Protein AF-A0A5B8A0P0-F1 (afdb_monomer)

Organism: NCBI:txid2502781

pLDDT: mean 87.04, std 15.29, range [32.0, 97.81]

Nearest PDB structures (foldseek):
  7b0u-assembly1_A  TM=7.396E-01  e=6.397E-03  Listeria innocua Clip11262
  1vc1-assembly1_B  TM=6.805E-01  e=1.545E-02  Thermotoga maritima
  6jhk-assembly1_A  TM=7.241E-01  e=4.505E-02  Bacillus subtilis
  1t6r-assembly1_A  TM=6.610E-01  e=4.230E-02  Thermotoga maritima
  5f1k-assembly2_B  TM=3.697E-01  e=7.455E-02  Homo sapiens

Mean predicted aligned error: 6.06 Å

Secondary structure (DSSP, 8-state):
------TTEEEEEETTTTEEEEEE-S---HHHHHHHHHHHHHHHHHHT--EEEEE-TTT----HHHHHHIIIIIHHHHHHHHTS-EEEEEE--GGGHHHHHHHHHHHHHHHTTTEEEEEESSHHHHHHHHHHHHSTT---PPP-

Structure (mmCIF, N/CA/C/O backbone):
data_AF-A0A5B8A0P0-F1
#
_entry.id   AF-A0A5B8A0P0-F1
#
loop_
_atom_site.group_PDB
_atom_site.id
_atom_site.type_symbol
_atom_site.label_atom_id
_atom_site.label_alt_id
_atom_site.label_comp_id
_atom_site.label_asym_id
_atom_site.label_entity_id
_atom_site.label_seq_id
_atom_site.pdbx_PDB_ins_code
_atom_site.Cartn_x
_atom_site.Cartn_y
_atom_site.Cartn_z
_atom_site.occupancy
_atom_site.B_iso_or_equiv
_atom_site.auth_seq_id
_atom_site.auth_comp_id
_atom_site.auth_asym_id
_atom_site.auth_atom_id
_atom_site.pdbx_PDB_model_num
ATOM 1 N N . MET A 1 1 ? -6.328 -21.599 8.609 1.00 32.00 1 MET A N 1
ATOM 2 C CA . MET A 1 1 ? -6.724 -21.895 7.217 1.00 32.00 1 MET A CA 1
ATOM 3 C C . MET A 1 1 ? -5.680 -21.270 6.318 1.00 32.00 1 MET A C 1
ATOM 5 O O . MET A 1 1 ? -5.506 -20.061 6.369 1.00 32.00 1 MET A O 1
ATOM 9 N N . THR A 1 2 ? -4.902 -22.093 5.626 1.00 34.44 2 THR A N 1
ATOM 10 C CA . THR A 1 2 ? -3.736 -21.660 4.850 1.00 34.44 2 THR A CA 1
ATOM 11 C C . THR A 1 2 ? -4.229 -21.077 3.531 1.00 34.44 2 THR A C 1
ATOM 13 O O . THR A 1 2 ? -4.667 -21.817 2.654 1.00 34.44 2 THR A O 1
ATOM 16 N N . GLY A 1 3 ? -4.246 -19.745 3.437 1.00 41.44 3 GLY A N 1
ATOM 17 C CA . GLY A 1 3 ? -4.514 -19.040 2.188 1.00 41.44 3 GLY A CA 1
ATOM 18 C C . GLY A 1 3 ? -3.491 -19.438 1.130 1.00 41.44 3 GLY A C 1
ATOM 19 O O . GLY A 1 3 ? -2.371 -19.827 1.466 1.00 41.44 3 GLY A O 1
ATOM 20 N N . THR A 1 4 ? -3.894 -19.379 -0.137 1.00 45.66 4 THR A N 1
ATOM 21 C CA . THR A 1 4 ? -3.026 -19.553 -1.304 1.00 45.66 4 THR A CA 1
ATOM 22 C C . THR A 1 4 ? -1.696 -18.860 -1.031 1.00 45.66 4 THR A C 1
ATOM 24 O O . THR A 1 4 ? -1.674 -17.655 -0.792 1.00 45.66 4 THR A O 1
ATOM 27 N N . ALA A 1 5 ? -0.607 -19.630 -0.955 1.00 54.50 5 ALA A N 1
ATOM 28 C CA . ALA A 1 5 ? 0.706 -19.091 -0.631 1.00 54.50 5 ALA A CA 1
ATOM 29 C C . ALA A 1 5 ? 1.174 -18.242 -1.813 1.00 54.50 5 ALA A C 1
ATOM 31 O O . ALA A 1 5 ? 1.765 -18.734 -2.774 1.00 54.50 5 ALA A O 1
ATOM 32 N N . THR A 1 6 ? 0.828 -16.964 -1.770 1.00 71.56 6 THR A N 1
ATOM 33 C CA . THR A 1 6 ? 1.206 -15.992 -2.774 1.00 71.56 6 THR A CA 1
ATOM 34 C C . THR A 1 6 ? 2.713 -15.783 -2.688 1.00 71.56 6 THR A C 1
ATOM 36 O O . THR A 1 6 ? 3.202 -15.055 -1.833 1.00 71.56 6 THR A O 1
ATOM 39 N N . ASN A 1 7 ? 3.483 -16.432 -3.564 1.00 87.94 7 ASN A N 1
ATOM 40 C CA . ASN A 1 7 ? 4.953 -16.423 -3.516 1.00 87.94 7 ASN A CA 1
ATOM 41 C C . ASN A 1 7 ? 5.601 -15.071 -3.888 1.00 87.94 7 ASN A C 1
ATOM 43 O O . ASN A 1 7 ? 6.815 -14.995 -4.077 1.00 87.94 7 ASN A O 1
ATOM 47 N N . PHE A 1 8 ? 4.798 -14.018 -4.037 1.00 92.81 8 PHE A N 1
ATOM 48 C CA . PHE A 1 8 ? 5.230 -12.679 -4.418 1.00 92.81 8 PHE A CA 1
ATOM 49 C C . PHE A 1 8 ? 4.849 -11.590 -3.410 1.00 92.81 8 PHE A C 1
ATOM 51 O O . PHE A 1 8 ? 5.397 -10.493 -3.515 1.00 92.81 8 PHE A O 1
ATOM 58 N N . VAL A 1 9 ? 3.985 -11.871 -2.425 1.00 95.56 9 VAL A N 1
ATOM 59 C CA . VAL A 1 9 ? 3.700 -10.946 -1.318 1.00 95.56 9 VAL A CA 1
ATOM 60 C C . VAL A 1 9 ? 3.523 -11.700 -0.001 1.00 95.56 9 VAL A C 1
ATOM 62 O O . VAL A 1 9 ? 2.733 -12.635 0.098 1.00 95.56 9 VAL A O 1
ATOM 65 N N . GLU A 1 10 ? 4.255 -11.271 1.021 1.00 96.06 10 GLU A N 1
ATOM 66 C CA . GLU A 1 10 ? 4.081 -11.721 2.402 1.00 96.06 10 GLU A CA 1
ATOM 67 C C . GLU A 1 10 ? 3.207 -10.721 3.154 1.00 96.06 10 GLU A C 1
ATOM 69 O O . GLU A 1 10 ? 3.450 -9.515 3.087 1.00 96.06 10 GLU A O 1
ATOM 74 N N . LEU A 1 11 ? 2.202 -11.216 3.878 1.00 96.62 11 LEU A N 1
ATOM 75 C CA . LEU A 1 11 ? 1.269 -10.392 4.642 1.00 96.62 11 LEU A CA 1
ATOM 76 C C . LEU A 1 11 ? 1.387 -10.709 6.130 1.00 96.62 11 LEU A C 1
ATOM 78 O O . LEU A 1 11 ? 1.219 -11.859 6.536 1.00 96.62 11 LEU A O 1
ATOM 82 N N . THR A 1 12 ? 1.609 -9.677 6.938 1.00 96.00 12 THR A N 1
ATOM 83 C CA . THR A 1 12 ? 1.704 -9.785 8.396 1.00 96.00 12 THR A CA 1
ATOM 84 C C . THR A 1 12 ? 0.914 -8.657 9.035 1.00 96.00 12 THR A C 1
ATOM 86 O O . THR A 1 12 ? 1.202 -7.488 8.799 1.00 96.00 12 THR A O 1
ATOM 89 N N . PHE A 1 13 ? -0.064 -8.983 9.878 1.00 95.94 13 PHE A N 1
ATOM 90 C CA . PHE A 1 13 ? -0.742 -7.976 10.691 1.00 95.94 13 PHE A CA 1
ATOM 91 C C . PHE A 1 13 ? -0.005 -7.777 12.019 1.00 95.94 13 PHE A C 1
ATOM 93 O O . PHE A 1 13 ? 0.272 -8.740 12.736 1.00 95.94 13 PHE A O 1
ATOM 100 N N . ARG A 1 14 ? 0.308 -6.522 12.344 1.00 93.44 14 ARG A N 1
ATOM 101 C CA . ARG A 1 14 ? 0.928 -6.103 13.601 1.00 93.44 14 ARG A CA 1
ATOM 102 C C . ARG A 1 14 ? -0.119 -5.480 14.509 1.00 93.44 14 ARG A C 1
ATOM 104 O O . ARG A 1 14 ? -0.413 -4.293 14.394 1.00 93.44 14 ARG A O 1
ATOM 111 N N . ALA A 1 15 ? -0.670 -6.290 15.410 1.00 90.75 15 ALA A N 1
ATOM 112 C CA . ALA A 1 15 ? -1.725 -5.862 16.329 1.00 90.75 15 ALA A CA 1
ATOM 113 C C . ALA A 1 15 ? -1.279 -4.745 17.289 1.00 90.75 15 ALA A C 1
ATOM 115 O O . ALA A 1 15 ? -2.092 -3.919 17.683 1.00 90.75 15 ALA A O 1
ATOM 116 N N . ASP A 1 16 ? 0.008 -4.689 17.636 1.00 89.50 16 ASP A N 1
ATOM 117 C CA . ASP A 1 16 ? 0.592 -3.637 18.473 1.00 89.50 16 ASP A CA 1
ATOM 118 C C . ASP A 1 16 ? 0.620 -2.258 17.791 1.00 89.50 16 ASP A C 1
ATOM 120 O O . ASP A 1 16 ? 0.666 -1.237 18.472 1.00 89.50 16 ASP A O 1
ATOM 124 N N . LEU A 1 17 ? 0.570 -2.230 16.455 1.00 89.25 17 LEU A N 1
ATOM 125 C CA . LEU A 1 17 ? 0.595 -1.016 15.633 1.00 89.25 17 LEU A CA 1
ATOM 126 C C . LEU A 1 17 ? -0.702 -0.789 14.842 1.00 89.25 17 LEU A C 1
ATOM 128 O O . LEU A 1 17 ? -0.758 0.145 14.046 1.00 89.25 17 LEU A O 1
ATOM 132 N N . ASP A 1 18 ? -1.690 -1.678 14.976 1.00 91.44 18 ASP A N 1
ATOM 133 C CA . ASP A 1 18 ? -2.880 -1.758 14.112 1.00 91.44 18 ASP A CA 1
ATOM 134 C C . ASP A 1 18 ? -2.557 -1.612 12.607 1.00 91.44 18 ASP A C 1
ATOM 136 O O . ASP A 1 18 ? -3.227 -0.920 11.839 1.00 91.44 18 ASP A O 1
ATOM 140 N N . THR A 1 19 ? -1.454 -2.236 12.183 1.00 95.31 19 THR A N 1
ATOM 141 C CA . THR A 1 19 ? -0.881 -2.035 10.846 1.00 95.31 19 THR A CA 1
ATOM 142 C C . THR A 1 19 ? -0.749 -3.355 10.100 1.00 95.31 19 THR A C 1
ATOM 144 O O . THR A 1 19 ? -0.179 -4.324 10.606 1.00 95.31 19 THR A O 1
ATOM 147 N N . LEU A 1 20 ? -1.233 -3.392 8.858 1.00 97.44 20 LEU A N 1
ATOM 148 C CA . LEU A 1 20 ? -0.982 -4.487 7.927 1.00 97.44 20 LEU A CA 1
ATOM 149 C C . LEU A 1 20 ? 0.319 -4.230 7.158 1.00 97.44 20 LEU A C 1
ATOM 151 O O . LEU A 1 20 ? 0.414 -3.280 6.385 1.00 97.44 20 LEU A O 1
ATOM 155 N N . LEU A 1 21 ? 1.310 -5.098 7.341 1.00 97.19 21 LEU A N 1
ATOM 156 C CA . LEU A 1 21 ? 2.532 -5.116 6.546 1.00 97.19 21 LEU A CA 1
ATOM 157 C C . LEU A 1 21 ? 2.334 -6.019 5.325 1.00 97.19 21 LEU A C 1
ATOM 159 O O . LEU A 1 21 ? 2.021 -7.200 5.477 1.00 97.19 21 LEU A O 1
ATOM 163 N N . GLY A 1 22 ? 2.570 -5.477 4.133 1.00 97.00 22 GLY A N 1
ATOM 164 C CA . GLY A 1 22 ? 2.638 -6.231 2.885 1.00 97.00 22 GLY A CA 1
ATOM 165 C C . GLY A 1 22 ? 4.012 -6.102 2.243 1.00 97.00 22 GLY A C 1
ATOM 166 O O . GLY A 1 22 ? 4.372 -5.031 1.765 1.00 97.00 22 GLY A O 1
ATOM 167 N N . ARG A 1 23 ? 4.792 -7.184 2.213 1.00 97.19 23 ARG A N 1
ATOM 168 C CA . ARG A 1 23 ? 6.137 -7.198 1.627 1.00 97.19 23 ARG A CA 1
ATOM 169 C C . ARG A 1 23 ? 6.135 -7.890 0.275 1.00 97.19 23 ARG A C 1
ATOM 171 O O . ARG A 1 23 ? 6.011 -9.109 0.200 1.00 97.19 23 ARG A O 1
ATOM 178 N N . TRP A 1 24 ? 6.339 -7.119 -0.786 1.00 96.31 24 TRP A N 1
ATOM 179 C CA . TRP A 1 24 ? 6.475 -7.641 -2.139 1.00 96.31 24 TRP A CA 1
ATOM 180 C C . TRP A 1 24 ? 7.889 -8.175 -2.356 1.00 96.31 24 TRP A C 1
ATOM 182 O O . TRP A 1 24 ? 8.884 -7.481 -2.144 1.00 96.31 24 TRP A O 1
ATOM 192 N N . LEU A 1 25 ? 7.989 -9.434 -2.772 1.00 95.75 25 LEU A N 1
ATOM 193 C CA . LEU A 1 25 ? 9.257 -10.168 -2.782 1.00 95.75 25 LEU A CA 1
ATOM 194 C C . LEU A 1 25 ? 10.059 -9.987 -4.076 1.00 95.75 25 LEU A C 1
ATOM 196 O O . LEU A 1 25 ? 11.268 -10.228 -4.078 1.00 95.75 25 LEU A O 1
ATOM 200 N N . ARG A 1 26 ? 9.394 -9.568 -5.157 1.00 94.62 26 ARG A N 1
ATOM 201 C CA . ARG A 1 26 ? 9.940 -9.399 -6.511 1.00 94.62 26 ARG A CA 1
ATOM 202 C C . ARG A 1 26 ? 9.023 -8.520 -7.366 1.00 94.62 26 ARG A C 1
ATOM 204 O O . ARG A 1 26 ? 7.903 -8.216 -6.956 1.00 94.62 26 ARG A O 1
ATOM 211 N N . ALA A 1 27 ? 9.471 -8.189 -8.574 1.00 93.44 27 ALA A N 1
ATOM 212 C CA . ALA A 1 27 ? 8.600 -7.685 -9.630 1.00 93.44 27 ALA A CA 1
ATOM 213 C C . ALA A 1 27 ? 7.481 -8.693 -9.949 1.00 93.44 27 ALA A C 1
ATOM 215 O O . ALA A 1 27 ? 7.666 -9.914 -9.853 1.00 93.44 27 ALA A O 1
ATOM 216 N N . VAL A 1 28 ? 6.318 -8.168 -10.326 1.00 94.31 28 VAL A N 1
ATOM 217 C CA . VAL A 1 28 ? 5.093 -8.940 -10.554 1.00 94.31 28 VAL A CA 1
ATOM 218 C C . VAL A 1 28 ? 4.431 -8.536 -11.863 1.00 94.31 28 VAL A C 1
ATOM 220 O O . VAL A 1 28 ? 4.540 -7.395 -12.308 1.00 94.31 28 VAL A O 1
ATOM 223 N N . THR A 1 29 ? 3.731 -9.485 -12.471 1.00 94.25 29 THR A N 1
ATOM 224 C CA . THR A 1 29 ? 2.834 -9.223 -13.604 1.00 94.25 29 THR A CA 1
ATOM 225 C C . THR A 1 29 ? 1.576 -8.473 -13.152 1.00 94.25 29 THR A C 1
ATOM 227 O O . THR A 1 29 ? 1.280 -8.408 -11.959 1.00 94.25 29 THR A O 1
ATOM 230 N N . HIS A 1 30 ? 0.790 -7.950 -14.099 1.00 94.06 30 HIS A N 1
ATOM 231 C CA . HIS A 1 30 ? -0.504 -7.326 -13.798 1.00 94.06 30 HIS A CA 1
ATOM 232 C C . HIS A 1 30 ? -1.443 -8.271 -13.025 1.00 94.06 30 HIS A C 1
ATOM 234 O O . HIS A 1 30 ? -1.988 -7.895 -11.991 1.00 94.06 30 HIS A O 1
ATOM 240 N N . SER A 1 31 ? -1.571 -9.529 -13.459 1.00 94.06 31 SER A N 1
ATOM 241 C CA . SER A 1 31 ? -2.420 -10.518 -12.780 1.00 94.06 31 SER A CA 1
ATOM 242 C C . SER A 1 31 ? -1.931 -10.849 -11.370 1.00 94.06 31 SER A C 1
ATOM 244 O O . SER A 1 31 ? -2.729 -10.986 -10.446 1.00 94.06 31 SER A O 1
ATOM 246 N N . GLU A 1 32 ? -0.615 -10.959 -11.177 1.00 95.12 32 GLU A N 1
ATOM 247 C CA . GLU A 1 32 ? -0.039 -11.177 -9.846 1.00 95.12 32 GLU A CA 1
ATOM 248 C C . GLU A 1 32 ? -0.261 -9.959 -8.947 1.00 95.12 32 GLU A C 1
ATOM 250 O O . GLU A 1 32 ? -0.617 -10.113 -7.782 1.00 95.12 32 GLU A O 1
ATOM 255 N N . LEU A 1 33 ? -0.133 -8.746 -9.487 1.00 95.25 33 LEU A N 1
ATOM 256 C CA . LEU A 1 33 ? -0.435 -7.519 -8.761 1.00 95.25 33 LEU A CA 1
ATOM 257 C C . LEU A 1 33 ? -1.883 -7.503 -8.265 1.00 95.25 33 LEU A C 1
ATOM 259 O O . LEU A 1 33 ? -2.108 -7.254 -7.081 1.00 95.25 33 LEU A O 1
ATOM 263 N N . GLN A 1 34 ? -2.847 -7.823 -9.132 1.00 95.75 34 GLN A N 1
ATOM 264 C CA . GLN A 1 34 ? -4.257 -7.908 -8.752 1.00 95.75 34 GLN A CA 1
ATOM 265 C C . GLN A 1 34 ? -4.465 -8.915 -7.619 1.00 95.75 34 GLN A C 1
ATOM 267 O O . GLN A 1 34 ? -5.014 -8.564 -6.577 1.00 95.75 34 GLN A O 1
ATOM 272 N N . VAL A 1 35 ? -3.948 -10.139 -7.769 1.00 95.94 35 VAL A N 1
ATOM 273 C CA . VAL A 1 35 ? -4.045 -11.182 -6.735 1.00 95.94 35 VAL A CA 1
ATOM 274 C C . VAL A 1 35 ? -3.402 -10.730 -5.418 1.00 95.94 35 VAL A C 1
ATOM 276 O O . VAL A 1 35 ? -3.954 -10.981 -4.347 1.00 95.94 35 VAL A O 1
ATOM 279 N N . GLY A 1 36 ? -2.265 -10.032 -5.471 1.00 95.50 36 GLY A N 1
ATOM 280 C CA . GLY A 1 36 ? -1.584 -9.519 -4.283 1.00 95.50 36 GLY A CA 1
ATOM 281 C C . GLY A 1 36 ? -2.373 -8.432 -3.558 1.00 95.50 36 GLY A C 1
ATOM 282 O O . GLY A 1 36 ? -2.503 -8.483 -2.333 1.00 95.50 36 GLY A O 1
ATOM 283 N N . TYR A 1 37 ? -2.950 -7.479 -4.291 1.00 96.00 37 TYR A N 1
ATOM 284 C CA . TYR A 1 37 ? -3.805 -6.444 -3.706 1.00 96.00 37 TYR A CA 1
ATOM 285 C C . TYR A 1 37 ? -5.110 -7.020 -3.136 1.00 96.00 37 TYR A C 1
ATOM 287 O O . TYR A 1 37 ? -5.504 -6.632 -2.039 1.00 96.00 37 TYR A O 1
ATOM 295 N N . GLU A 1 38 ? -5.739 -7.994 -3.799 1.00 96.31 38 GLU A N 1
ATOM 296 C CA . GLU A 1 38 ? -6.938 -8.679 -3.283 1.00 96.31 38 GLU A CA 1
ATOM 297 C C . GLU A 1 38 ? -6.646 -9.488 -2.008 1.00 96.31 38 GLU A C 1
ATOM 299 O O . GLU A 1 38 ? -7.415 -9.454 -1.042 1.00 96.31 38 GLU A O 1
ATOM 304 N N . ALA A 1 39 ? -5.499 -10.175 -1.959 1.00 95.75 39 ALA A N 1
ATOM 305 C CA . ALA A 1 39 ? -5.039 -10.853 -0.749 1.00 95.75 39 ALA A CA 1
ATOM 306 C C . ALA A 1 39 ? -4.785 -9.851 0.392 1.00 95.75 39 ALA A C 1
ATOM 308 O O . ALA A 1 39 ? -5.201 -10.086 1.529 1.00 95.75 39 ALA A O 1
ATOM 309 N N . THR A 1 40 ? -4.167 -8.707 0.079 1.00 96.00 40 THR A N 1
ATOM 310 C CA . THR A 1 40 ? -3.925 -7.615 1.036 1.00 96.00 40 THR A CA 1
ATOM 311 C C . THR A 1 40 ? -5.243 -7.056 1.574 1.00 96.00 40 THR A C 1
ATOM 313 O O . THR A 1 40 ? -5.413 -6.952 2.787 1.00 96.00 40 THR A O 1
ATOM 316 N N . MET A 1 41 ? -6.219 -6.783 0.702 1.00 95.62 41 MET A N 1
ATOM 317 C CA . MET A 1 41 ? -7.556 -6.330 1.093 1.00 95.62 41 MET A CA 1
ATOM 318 C C . MET A 1 41 ? -8.269 -7.362 1.970 1.00 95.62 41 MET A C 1
ATOM 320 O O . MET A 1 41 ? -8.832 -7.000 2.998 1.00 95.62 41 MET A O 1
ATOM 324 N N . THR A 1 42 ? -8.204 -8.649 1.626 1.00 95.94 42 THR A N 1
ATOM 325 C CA . THR A 1 42 ? -8.802 -9.724 2.436 1.00 95.94 42 THR A CA 1
ATOM 326 C C . THR A 1 42 ? -8.206 -9.760 3.847 1.00 95.94 42 THR A C 1
ATOM 328 O O . THR A 1 42 ? -8.945 -9.820 4.832 1.00 95.94 42 THR A O 1
ATOM 331 N N . ALA A 1 43 ? -6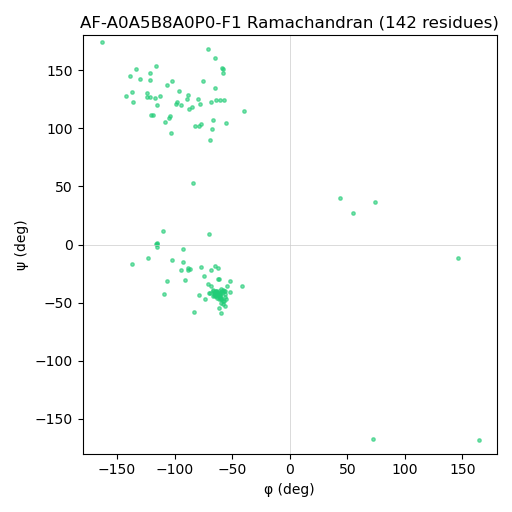.878 -9.667 3.962 1.00 95.56 43 ALA A N 1
ATOM 332 C CA . ALA A 1 43 ? -6.195 -9.608 5.253 1.00 95.56 43 ALA A CA 1
ATOM 333 C C . ALA A 1 43 ? -6.556 -8.337 6.041 1.00 95.56 43 ALA A C 1
ATOM 335 O O . ALA A 1 43 ? -6.778 -8.405 7.252 1.00 95.56 43 ALA A O 1
ATOM 336 N N . ALA A 1 44 ? -6.658 -7.1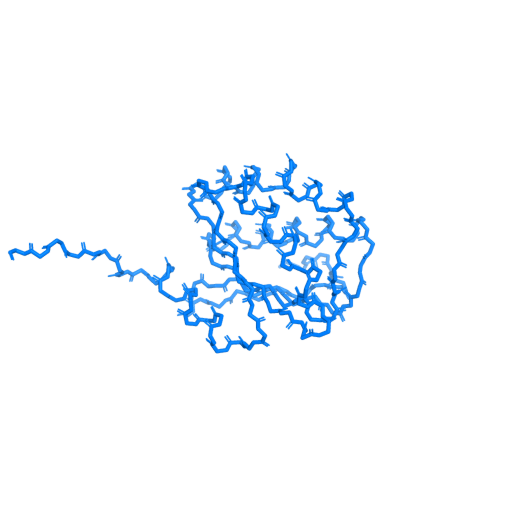92 5.366 1.00 94.94 44 ALA A N 1
ATOM 337 C CA . ALA A 1 44 ? -7.058 -5.934 5.982 1.00 94.94 44 ALA A CA 1
ATOM 338 C C . ALA A 1 44 ? -8.492 -5.990 6.512 1.00 94.94 44 ALA A C 1
ATOM 340 O O . ALA A 1 44 ? -8.728 -5.590 7.644 1.00 94.94 44 ALA A O 1
ATOM 341 N N . LEU A 1 45 ? -9.438 -6.543 5.747 1.00 95.56 45 LEU A N 1
ATOM 342 C CA . LEU A 1 45 ? -10.832 -6.686 6.170 1.00 95.56 45 LEU A CA 1
ATOM 343 C C . LEU A 1 45 ? -10.977 -7.623 7.368 1.00 95.56 45 LEU A C 1
ATOM 345 O O . LEU A 1 45 ? -11.706 -7.302 8.304 1.00 95.56 45 LEU A O 1
ATOM 349 N N . TYR A 1 46 ? -10.249 -8.744 7.373 1.00 95.12 46 TYR A N 1
ATOM 350 C CA . TYR A 1 46 ? -10.252 -9.681 8.498 1.00 95.12 46 TYR A CA 1
ATOM 351 C C . TYR A 1 46 ? -9.795 -9.014 9.805 1.00 95.12 46 TYR A C 1
ATOM 353 O O . TYR A 1 46 ? -10.403 -9.227 10.852 1.00 95.12 46 TYR A O 1
ATOM 361 N N . ASN A 1 47 ? -8.759 -8.171 9.737 1.00 94.06 47 ASN A N 1
ATOM 362 C CA . ASN A 1 47 ? -8.208 -7.470 10.901 1.00 94.06 47 ASN A CA 1
ATOM 363 C C . ASN A 1 47 ? -8.817 -6.075 11.128 1.00 94.06 47 ASN A C 1
ATOM 365 O O . ASN A 1 47 ? -8.486 -5.429 12.113 1.00 94.06 47 ASN A O 1
ATOM 369 N N . LYS A 1 48 ? -9.695 -5.603 10.231 1.00 92.62 48 LYS A N 1
ATOM 370 C CA . LYS A 1 48 ? -10.197 -4.216 10.161 1.00 92.62 48 LYS A CA 1
ATOM 371 C C . LYS A 1 48 ? -9.088 -3.151 10.065 1.00 92.62 48 LYS A C 1
ATOM 373 O O . LYS A 1 48 ? -9.299 -2.003 10.443 1.00 92.62 48 LYS A O 1
ATOM 378 N N . ALA A 1 49 ? -7.934 -3.522 9.513 1.00 94.12 49 ALA A N 1
ATOM 379 C CA . ALA A 1 49 ? -6.742 -2.686 9.456 1.00 94.12 49 ALA A CA 1
ATOM 380 C C . ALA A 1 49 ? -6.846 -1.622 8.353 1.00 94.12 49 ALA A C 1
ATOM 382 O O . ALA A 1 49 ? -6.955 -1.950 7.165 1.00 94.12 49 ALA A O 1
ATOM 383 N N . ARG A 1 50 ? -6.758 -0.344 8.736 1.00 94.75 50 ARG A N 1
ATOM 384 C CA . ARG A 1 50 ? -6.772 0.804 7.806 1.00 94.75 50 ARG A CA 1
ATOM 385 C C . ARG A 1 50 ? -5.390 1.409 7.551 1.00 94.75 50 ARG A C 1
ATOM 387 O O . ARG A 1 50 ? -5.250 2.171 6.599 1.00 94.75 50 ARG A O 1
ATOM 394 N N . CYS A 1 51 ? -4.390 1.054 8.359 1.00 95.69 51 CYS A N 1
ATOM 395 C CA . CYS A 1 51 ? -2.995 1.443 8.159 1.00 95.69 51 CYS A CA 1
ATOM 396 C C . CYS A 1 51 ? -2.201 0.327 7.499 1.00 95.69 51 CYS A C 1
ATOM 398 O O . CYS A 1 51 ? -2.129 -0.793 8.012 1.00 95.69 51 CYS A O 1
ATOM 400 N N . TRP A 1 52 ? -1.635 0.618 6.334 1.00 97.12 52 TRP A N 1
ATOM 401 C CA . TRP A 1 52 ? -0.916 -0.347 5.517 1.00 97.12 52 TRP A CA 1
ATOM 402 C C . TRP A 1 52 ? 0.517 0.131 5.307 1.00 97.12 52 TRP A C 1
ATOM 404 O O . TRP A 1 52 ? 0.747 1.239 4.823 1.00 97.12 52 TRP A O 1
ATOM 414 N N . LEU A 1 53 ? 1.480 -0.728 5.628 1.00 97.81 53 LEU A N 1
ATOM 415 C CA . LEU A 1 53 ? 2.884 -0.544 5.282 1.00 97.81 53 LEU A CA 1
ATOM 416 C C . LEU A 1 53 ? 3.216 -1.501 4.136 1.00 97.81 53 LEU A C 1
ATOM 418 O O . LEU A 1 53 ? 3.249 -2.714 4.324 1.00 97.81 53 LEU A O 1
ATOM 422 N N . LEU A 1 54 ? 3.427 -0.974 2.934 1.00 97.50 54 LEU A N 1
ATOM 423 C CA . LEU A 1 54 ? 3.667 -1.765 1.730 1.00 97.50 54 LEU A CA 1
ATOM 424 C C . LEU A 1 54 ? 5.131 -1.649 1.301 1.00 97.50 54 LEU A C 1
ATOM 426 O O . LEU A 1 54 ? 5.554 -0.638 0.747 1.00 97.50 54 LEU A O 1
ATOM 430 N N . ASP A 1 55 ? 5.915 -2.699 1.532 1.00 97.06 55 ASP A N 1
ATOM 431 C CA . ASP A 1 55 ? 7.303 -2.775 1.084 1.00 97.06 55 ASP A CA 1
ATOM 432 C C . ASP A 1 55 ? 7.368 -3.224 -0.373 1.00 97.06 55 ASP A C 1
ATOM 434 O O . ASP A 1 55 ? 7.195 -4.400 -0.693 1.00 97.06 55 ASP A O 1
ATOM 438 N N . VAL A 1 56 ? 7.597 -2.254 -1.259 1.00 96.25 56 VAL A N 1
ATOM 439 C CA . VAL A 1 56 ? 7.644 -2.427 -2.716 1.00 96.25 56 VAL A CA 1
ATOM 440 C C . VAL A 1 56 ? 9.059 -2.258 -3.268 1.00 96.25 56 VAL A C 1
ATOM 442 O O . VAL A 1 56 ? 9.245 -2.228 -4.485 1.00 96.25 56 VAL A O 1
ATOM 445 N N . ARG A 1 57 ? 10.084 -2.214 -2.403 1.00 95.38 57 ARG A N 1
ATOM 446 C CA . ARG A 1 57 ? 11.492 -2.019 -2.797 1.00 95.38 57 ARG A CA 1
ATOM 447 C C . ARG A 1 57 ? 11.971 -3.029 -3.837 1.00 95.38 57 ARG A C 1
ATOM 449 O O . ARG A 1 57 ? 12.756 -2.668 -4.706 1.00 95.38 57 ARG A O 1
ATOM 456 N N . ARG A 1 58 ? 11.493 -4.277 -3.754 1.00 94.12 58 ARG A N 1
ATOM 457 C CA . ARG A 1 58 ? 11.813 -5.364 -4.702 1.00 94.12 58 ARG A CA 1
ATOM 458 C C . ARG A 1 58 ? 10.816 -5.501 -5.852 1.00 94.12 58 ARG A C 1
ATOM 460 O O . ARG A 1 58 ? 11.115 -6.195 -6.819 1.00 94.12 58 ARG A O 1
ATOM 467 N N . ARG A 1 59 ? 9.637 -4.882 -5.737 1.00 94.06 59 ARG A N 1
ATOM 468 C CA . ARG A 1 59 ? 8.617 -4.852 -6.793 1.00 94.06 59 ARG A CA 1
ATOM 469 C C . ARG A 1 59 ? 8.974 -3.827 -7.861 1.00 94.06 59 ARG A C 1
ATOM 471 O O . ARG A 1 59 ? 8.849 -4.124 -9.042 1.00 94.06 59 ARG A O 1
ATOM 478 N N . GLY A 1 60 ? 9.420 -2.651 -7.419 1.00 85.50 60 GLY A N 1
ATOM 479 C CA . GLY A 1 60 ? 9.625 -1.499 -8.285 1.00 85.50 60 GLY A CA 1
ATOM 480 C C . GLY A 1 60 ? 8.307 -0.858 -8.752 1.00 85.50 60 GLY A C 1
ATOM 481 O O . GLY A 1 60 ? 7.241 -1.148 -8.179 1.00 85.50 60 GLY A O 1
ATOM 482 N N . PRO A 1 61 ? 8.389 0.040 -9.753 1.00 86.44 61 PRO A N 1
ATOM 483 C CA . PRO A 1 61 ? 7.223 0.658 -10.378 1.00 86.44 61 PRO A CA 1
ATOM 484 C C . PRO A 1 61 ? 6.378 -0.385 -11.109 1.00 86.44 61 PRO A C 1
ATOM 486 O O . PRO A 1 61 ? 6.851 -1.481 -11.427 1.00 86.44 61 PRO A O 1
ATOM 489 N N . ILE A 1 62 ? 5.123 -0.045 -11.371 1.00 88.81 62 ILE A N 1
ATOM 490 C CA . ILE A 1 62 ? 4.172 -0.937 -12.041 1.00 88.81 62 ILE A CA 1
ATOM 491 C C . ILE A 1 62 ? 3.743 -0.340 -13.387 1.00 88.81 62 ILE A C 1
ATOM 493 O O . ILE A 1 62 ? 3.794 0.875 -13.563 1.00 88.81 62 ILE A O 1
ATOM 497 N N . PRO A 1 63 ? 3.333 -1.168 -14.366 1.00 88.19 63 PRO A N 1
ATOM 498 C CA . PRO A 1 63 ? 2.807 -0.655 -15.627 1.00 88.19 63 PRO A CA 1
ATOM 499 C C . PRO A 1 63 ? 1.591 0.252 -15.408 1.00 88.19 63 PRO A C 1
ATOM 501 O O . PRO A 1 63 ? 0.808 0.022 -14.486 1.00 88.19 63 PRO A O 1
ATOM 504 N N . GLU A 1 64 ? 1.384 1.214 -16.307 1.00 88.50 64 GLU A N 1
ATOM 505 C CA . GLU A 1 64 ? 0.256 2.158 -16.268 1.00 88.50 64 GLU A CA 1
ATOM 506 C C . GLU A 1 64 ? -1.106 1.452 -16.144 1.00 88.50 64 GLU A C 1
ATOM 508 O O . GLU A 1 64 ? -1.928 1.848 -15.323 1.00 88.50 64 GLU A O 1
ATOM 513 N N . GLU A 1 65 ? -1.310 0.342 -16.864 1.00 92.31 65 GLU A N 1
ATOM 514 C CA . GLU A 1 65 ? -2.518 -0.495 -16.762 1.00 92.31 65 GLU A CA 1
ATOM 515 C C . GLU A 1 65 ? -2.780 -0.978 -15.325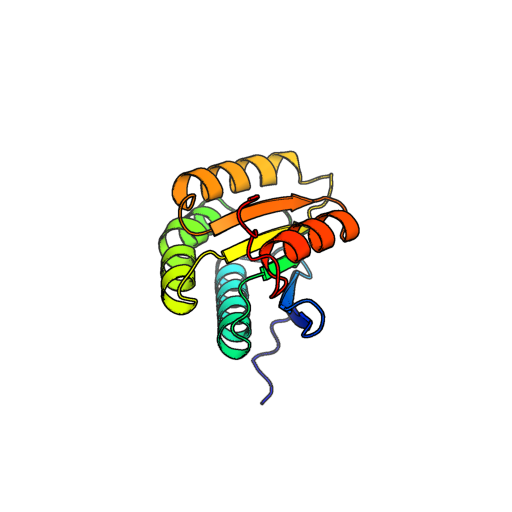 1.00 92.31 65 GLU A C 1
ATOM 517 O O . GLU A 1 65 ? -3.917 -0.983 -14.847 1.00 92.31 65 GLU A O 1
ATOM 522 N N . SER A 1 66 ? -1.724 -1.353 -14.600 1.00 92.94 66 SER A N 1
ATOM 523 C CA . SER A 1 66 ? -1.830 -1.754 -13.198 1.00 92.94 66 SER A CA 1
ATOM 524 C C . SER A 1 66 ? -2.180 -0.568 -12.305 1.00 92.94 66 SER A C 1
ATOM 526 O O . SER A 1 66 ? -3.037 -0.708 -11.435 1.00 92.94 66 SER A O 1
ATOM 528 N N . THR A 1 67 ? -1.577 0.600 -12.531 1.00 90.69 67 THR A N 1
ATOM 529 C CA . THR A 1 67 ? -1.909 1.833 -11.797 1.00 90.69 67 THR A CA 1
ATOM 530 C C . THR A 1 67 ? -3.367 2.239 -12.018 1.00 90.69 67 THR A C 1
ATOM 532 O O . THR A 1 67 ? -4.074 2.544 -11.058 1.00 90.69 67 THR A O 1
ATOM 535 N N . HIS A 1 68 ? -3.854 2.168 -13.259 1.00 91.56 68 HIS A N 1
ATOM 536 C CA . HIS A 1 68 ? -5.253 2.435 -13.599 1.00 91.56 68 HIS A CA 1
ATOM 537 C C . HIS A 1 68 ? -6.197 1.480 -12.875 1.00 91.56 68 HIS A C 1
ATOM 539 O O . HIS A 1 68 ? -7.151 1.922 -12.238 1.00 91.56 68 HIS A O 1
ATOM 545 N N . TRP A 1 69 ? -5.902 0.179 -12.888 1.00 94.56 69 TRP A N 1
ATOM 546 C CA . TRP A 1 69 ? -6.703 -0.794 -12.151 1.00 94.56 69 TRP A CA 1
ATOM 547 C C . TRP A 1 69 ? -6.719 -0.514 -10.639 1.00 94.56 69 TRP A C 1
ATOM 549 O O . TRP A 1 69 ? -7.781 -0.587 -10.013 1.00 94.56 69 TRP A O 1
ATOM 559 N N . VAL A 1 70 ? -5.573 -0.146 -10.047 1.00 92.62 70 VAL A N 1
ATOM 560 C CA . VAL A 1 70 ? -5.495 0.227 -8.624 1.00 92.62 70 VAL A CA 1
ATOM 561 C C . VAL A 1 70 ? -6.450 1.385 -8.323 1.00 92.62 70 VAL A C 1
ATOM 563 O O . VAL A 1 70 ? -7.233 1.311 -7.377 1.00 92.62 70 VAL A O 1
ATOM 566 N N . ILE A 1 71 ? -6.421 2.433 -9.142 1.00 90.56 71 ILE A N 1
ATOM 567 C CA . ILE A 1 71 ? -7.191 3.659 -8.918 1.00 90.56 71 ILE A CA 1
ATOM 568 C C . ILE A 1 71 ? -8.682 3.466 -9.195 1.00 90.56 71 ILE A C 1
ATOM 570 O O . ILE A 1 71 ? -9.514 3.889 -8.396 1.00 90.56 71 ILE A O 1
ATOM 574 N N . GLU A 1 72 ? -9.031 2.853 -10.323 1.00 91.81 72 GLU A N 1
ATOM 575 C CA . GLU A 1 72 ? -10.408 2.840 -10.825 1.00 91.81 72 GLU A CA 1
ATOM 576 C C . GLU A 1 72 ? -11.211 1.640 -10.321 1.00 91.81 72 GLU A C 1
ATOM 578 O O . GLU A 1 72 ? -12.422 1.746 -10.129 1.00 91.81 72 GLU A O 1
ATOM 583 N N . ALA A 1 73 ? -10.555 0.503 -10.071 1.00 93.19 73 ALA A N 1
ATOM 584 C CA . ALA A 1 73 ? -11.234 -0.726 -9.672 1.00 93.19 73 ALA A CA 1
ATOM 585 C C . ALA A 1 73 ? -10.975 -1.101 -8.210 1.00 93.19 73 ALA A C 1
ATOM 587 O O . ALA A 1 73 ? -11.893 -1.534 -7.510 1.00 93.19 73 ALA A O 1
ATOM 588 N N . PHE A 1 74 ? -9.737 -0.988 -7.729 1.00 94.56 74 PHE A N 1
ATOM 589 C CA . PHE A 1 74 ? -9.370 -1.481 -6.401 1.00 94.56 74 PHE A CA 1
ATOM 590 C C . PHE A 1 74 ? -9.692 -0.495 -5.271 1.00 94.56 74 PHE A C 1
ATOM 592 O O . PHE A 1 74 ? -10.470 -0.838 -4.378 1.00 94.56 74 PHE A O 1
ATOM 599 N N . LEU A 1 75 ? -9.148 0.726 -5.309 1.00 91.44 75 LEU A N 1
ATOM 600 C CA . LEU A 1 75 ? -9.300 1.706 -4.226 1.00 91.44 75 LEU A CA 1
ATOM 601 C C . LEU A 1 75 ? -10.767 2.025 -3.875 1.00 91.44 75 LEU A C 1
ATOM 603 O O . LEU A 1 75 ? -11.079 2.039 -2.681 1.00 91.44 75 LEU A O 1
ATOM 607 N N . PRO A 1 76 ? -11.702 2.201 -4.834 1.00 90.31 76 PRO A N 1
ATOM 608 C CA . PRO A 1 76 ? -13.101 2.462 -4.502 1.00 90.31 76 PRO A CA 1
ATOM 609 C C . PRO A 1 76 ? -13.741 1.327 -3.693 1.00 90.31 76 PRO A C 1
ATOM 611 O O . PRO A 1 76 ? -14.433 1.578 -2.706 1.00 90.31 76 PRO A O 1
ATOM 614 N N . ARG A 1 77 ? -13.469 0.065 -4.059 1.00 93.56 77 ARG A N 1
ATOM 615 C CA . ARG A 1 77 ? -13.969 -1.108 -3.320 1.00 93.56 77 ARG A CA 1
ATOM 616 C C . ARG A 1 77 ? -13.358 -1.191 -1.930 1.00 93.56 77 ARG A C 1
ATOM 618 O O . ARG A 1 77 ? -14.067 -1.491 -0.972 1.00 93.56 77 ARG A O 1
ATOM 625 N N . LEU A 1 78 ? -12.060 -0.917 -1.822 1.00 92.31 78 LEU A N 1
ATOM 626 C CA . LEU A 1 78 ? -11.343 -0.952 -0.556 1.00 92.31 78 LEU A CA 1
ATOM 627 C C . LEU A 1 78 ? -11.936 0.032 0.458 1.00 92.31 78 LEU A C 1
ATOM 629 O O . LEU A 1 78 ? -12.244 -0.350 1.587 1.00 92.31 78 LEU A O 1
ATOM 633 N N . VAL A 1 79 ? -12.124 1.284 0.039 1.00 88.06 79 VAL A N 1
ATOM 634 C CA . VAL A 1 79 ? -12.673 2.357 0.877 1.00 88.06 79 VAL A C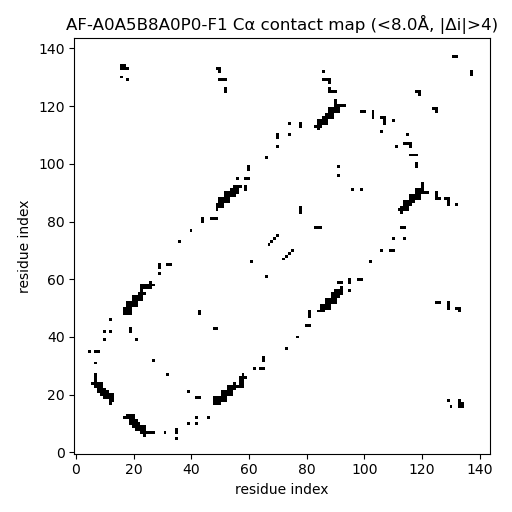A 1
ATOM 635 C C . VAL A 1 79 ? -14.069 2.001 1.378 1.00 88.06 79 VAL A C 1
ATOM 637 O O . VAL A 1 79 ? -14.350 2.130 2.571 1.00 88.06 79 VAL A O 1
ATOM 640 N N . VAL A 1 80 ? -14.938 1.519 0.482 1.00 90.31 80 VAL A N 1
ATOM 641 C CA . VAL A 1 80 ? -16.301 1.102 0.839 1.00 90.31 80 VAL A CA 1
ATOM 642 C C . VAL A 1 80 ? -16.273 -0.048 1.842 1.00 90.31 80 VAL A C 1
ATOM 644 O O . VAL A 1 80 ? -17.012 -0.022 2.823 1.00 90.31 80 VAL A O 1
ATOM 647 N N . ALA A 1 81 ? -15.407 -1.039 1.631 1.00 91.94 81 ALA A N 1
ATOM 648 C CA . ALA A 1 81 ? -15.347 -2.223 2.478 1.00 91.94 81 ALA A CA 1
ATOM 649 C C . ALA A 1 81 ? -14.771 -1.940 3.878 1.00 91.94 81 ALA A C 1
ATOM 651 O O . ALA A 1 81 ? -15.213 -2.552 4.849 1.00 91.94 81 ALA A O 1
ATOM 652 N N . LEU A 1 82 ? -13.811 -1.014 4.002 1.00 90.38 82 LEU A N 1
ATOM 653 C CA . LEU A 1 82 ? -13.224 -0.643 5.295 1.00 90.38 82 LEU A CA 1
ATOM 654 C C . LEU A 1 82 ? -14.007 0.448 6.035 1.00 90.38 82 LEU A C 1
ATOM 656 O O . LEU A 1 82 ? -13.881 0.536 7.257 1.00 90.38 82 LEU A O 1
ATOM 660 N N . GLY A 1 83 ? -14.829 1.248 5.349 1.00 87.56 83 GLY A N 1
ATOM 661 C CA . GLY A 1 83 ? -15.735 2.219 5.972 1.00 87.56 83 GLY A C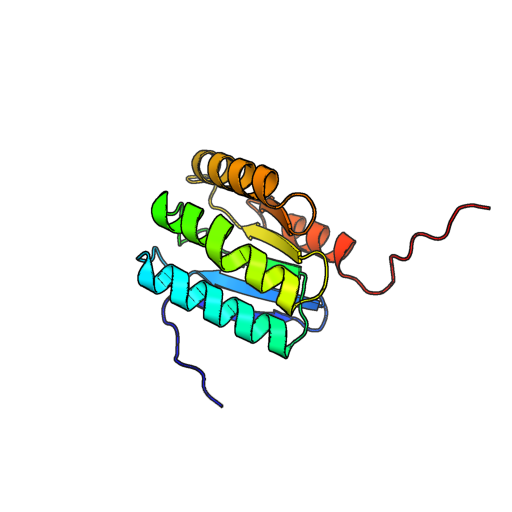A 1
ATOM 662 C C . GLY A 1 83 ? -15.044 3.469 6.532 1.00 87.56 83 GLY A C 1
ATOM 663 O O . GLY A 1 83 ? -15.417 3.957 7.601 1.00 87.56 83 GLY A O 1
ATOM 664 N N . GLY A 1 84 ? -14.001 3.961 5.863 1.00 85.19 84 GLY A N 1
ATOM 665 C CA . GLY A 1 84 ? -13.352 5.240 6.16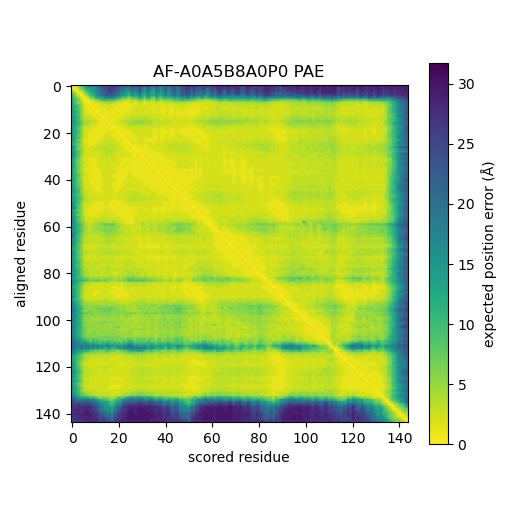8 1.00 85.19 84 GLY A CA 1
ATOM 666 C C . GLY A 1 84 ? -11.982 5.377 5.512 1.00 85.19 84 GLY A C 1
ATOM 667 O O . GLY A 1 84 ? -11.644 4.595 4.626 1.00 85.19 84 GLY A O 1
ATOM 668 N N . ARG A 1 85 ? -11.213 6.391 5.933 1.00 90.12 85 ARG A N 1
ATOM 669 C CA . ARG A 1 85 ? -9.920 6.709 5.315 1.00 90.12 85 ARG A CA 1
ATOM 670 C C . ARG A 1 85 ? -8.916 5.571 5.519 1.00 90.12 85 ARG A C 1
ATOM 672 O O . ARG A 1 85 ? -8.806 5.031 6.620 1.00 90.12 85 ARG A O 1
ATOM 679 N N . VAL A 1 86 ? -8.209 5.226 4.448 1.00 92.81 86 VAL A N 1
ATOM 680 C CA . VAL A 1 86 ? -7.118 4.245 4.433 1.00 92.81 86 VAL A CA 1
ATOM 681 C C . VAL A 1 86 ? -5.792 4.987 4.292 1.00 92.81 86 VAL A C 1
ATOM 683 O O . VAL A 1 86 ? -5.690 5.919 3.495 1.00 92.81 86 VAL A O 1
ATOM 686 N N . TYR A 1 87 ? -4.784 4.574 5.052 1.00 94.75 87 TYR A N 1
ATOM 687 C CA . TYR A 1 87 ? -3.455 5.180 5.058 1.00 94.75 87 TYR A CA 1
ATOM 688 C C . TYR A 1 87 ? -2.446 4.162 4.543 1.00 94.75 87 TYR A C 1
ATOM 690 O O . TYR A 1 87 ? -2.300 3.0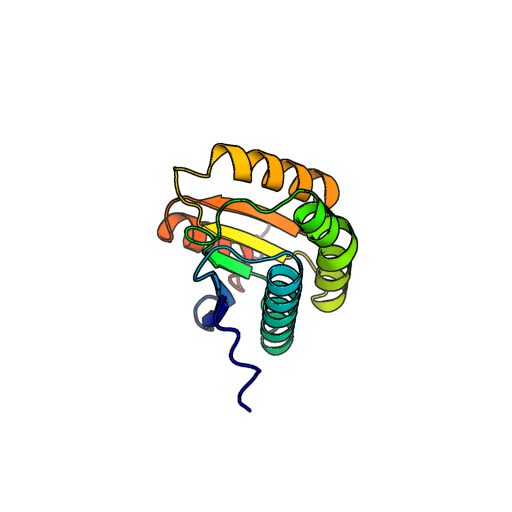83 5.119 1.00 94.75 87 TYR A O 1
ATOM 698 N N . MET A 1 88 ? -1.758 4.486 3.451 1.00 95.44 88 MET A N 1
ATOM 699 C CA . MET A 1 88 ? -0.790 3.596 2.817 1.00 95.44 88 MET A CA 1
ATOM 700 C C . MET A 1 88 ? 0.589 4.244 2.789 1.00 95.44 88 MET A C 1
ATOM 702 O O . MET A 1 88 ? 0.836 5.194 2.046 1.00 95.44 88 MET A O 1
ATOM 706 N N . ALA A 1 89 ? 1.507 3.690 3.572 1.00 96.81 89 ALA A N 1
ATOM 707 C CA . ALA A 1 89 ? 2.918 4.023 3.500 1.00 96.81 89 ALA A CA 1
ATOM 708 C C . ALA A 1 89 ? 3.626 3.019 2.586 1.00 96.81 89 ALA A C 1
ATOM 710 O O . ALA A 1 89 ? 3.631 1.819 2.863 1.00 96.81 89 ALA A O 1
ATOM 711 N N . PHE A 1 90 ? 4.242 3.492 1.508 1.00 96.50 90 PHE A N 1
ATOM 712 C CA . PHE A 1 90 ? 5.036 2.650 0.618 1.00 96.50 90 PHE A CA 1
ATOM 713 C C . PHE A 1 90 ? 6.517 2.774 0.956 1.00 96.50 90 PHE A C 1
ATOM 715 O O . PHE A 1 90 ? 7.076 3.867 0.887 1.00 96.50 90 PHE A O 1
ATOM 722 N N . LEU A 1 91 ? 7.166 1.647 1.260 1.00 97.19 91 LEU A N 1
ATOM 723 C CA . LEU A 1 91 ? 8.623 1.585 1.315 1.00 97.19 91 LEU A CA 1
ATOM 724 C C . LEU A 1 91 ? 9.172 1.340 -0.080 1.00 97.19 91 LEU A C 1
ATOM 726 O O . LEU A 1 91 ? 8.902 0.309 -0.701 1.00 97.19 91 LEU A O 1
ATOM 730 N N . VAL A 1 92 ? 9.956 2.297 -0.563 1.00 96.06 92 VAL A N 1
ATOM 731 C CA . VAL A 1 92 ? 10.450 2.348 -1.936 1.00 96.06 92 VAL A CA 1
ATOM 732 C C . VAL A 1 92 ? 11.970 2.359 -1.965 1.00 96.06 92 VAL A C 1
ATOM 734 O O . VAL A 1 92 ? 12.636 2.853 -1.058 1.00 96.06 92 VAL A O 1
ATOM 737 N N . SER A 1 93 ? 12.546 1.758 -3.005 1.00 92.94 93 SER A N 1
ATOM 738 C CA . SER A 1 93 ? 13.992 1.831 -3.213 1.00 92.94 93 SER A CA 1
ATOM 739 C C . SER A 1 93 ? 14.329 3.224 -3.749 1.00 92.94 93 SER A C 1
ATOM 741 O O . SER A 1 93 ? 13.598 3.693 -4.628 1.00 92.94 93 SER A O 1
ATOM 743 N N . PRO A 1 94 ? 15.439 3.862 -3.330 1.00 90.81 94 PRO A N 1
ATOM 744 C CA . PRO A 1 94 ? 15.881 5.132 -3.911 1.00 90.81 94 PRO A CA 1
ATOM 745 C C . PRO A 1 94 ? 15.980 5.093 -5.444 1.00 90.81 94 PRO A C 1
ATOM 747 O O . PRO A 1 94 ? 15.687 6.079 -6.110 1.00 90.81 94 PRO A O 1
ATOM 750 N N . ALA A 1 95 ? 16.309 3.928 -6.017 1.00 88.62 95 ALA A N 1
ATOM 751 C CA . ALA A 1 95 ? 16.389 3.725 -7.465 1.00 88.62 95 ALA A CA 1
ATOM 752 C C . ALA A 1 95 ? 15.041 3.869 -8.202 1.00 88.62 95 ALA A C 1
ATOM 754 O O . ALA A 1 95 ? 15.025 4.036 -9.419 1.00 88.62 95 ALA A O 1
ATOM 755 N N . HIS A 1 96 ? 13.917 3.781 -7.488 1.00 86.44 96 HIS A N 1
ATOM 756 C CA . HIS A 1 96 ? 12.566 3.829 -8.052 1.00 86.44 96 HIS A CA 1
ATOM 757 C C . HIS A 1 96 ? 11.753 5.037 -7.577 1.00 86.44 96 HIS A C 1
ATOM 759 O O . HIS A 1 96 ? 10.604 5.175 -7.990 1.00 86.44 96 HIS A O 1
ATOM 765 N N . LEU A 1 97 ? 12.331 5.902 -6.734 1.00 87.44 97 LEU A N 1
ATOM 766 C CA . LEU A 1 97 ? 11.609 6.989 -6.075 1.00 87.44 97 LEU A CA 1
ATOM 767 C C . LEU A 1 97 ? 10.906 7.904 -7.087 1.00 87.44 97 LEU A C 1
ATOM 769 O O . LEU A 1 97 ? 9.691 8.032 -7.025 1.00 87.44 97 LEU A O 1
ATOM 773 N N . ASN A 1 98 ? 11.629 8.414 -8.089 1.00 86.38 98 ASN A N 1
ATOM 774 C CA . ASN A 1 98 ? 11.066 9.332 -9.089 1.00 86.38 98 ASN A CA 1
ATOM 775 C C . ASN A 1 98 ? 9.875 8.736 -9.861 1.00 86.38 98 ASN A C 1
ATOM 777 O O . ASN A 1 98 ? 8.912 9.435 -10.162 1.00 86.38 98 ASN A O 1
ATOM 781 N N . SER A 1 99 ? 9.936 7.447 -10.212 1.00 86.50 99 SER A N 1
ATOM 782 C CA . SER A 1 99 ? 8.839 6.772 -10.921 1.00 86.50 99 SER A CA 1
ATOM 783 C C . SER A 1 99 ? 7.627 6.589 -10.012 1.00 86.50 99 SER A C 1
ATOM 785 O O . SER A 1 99 ? 6.497 6.829 -10.424 1.00 86.50 99 SER A O 1
ATOM 787 N N . LEU A 1 100 ? 7.864 6.216 -8.754 1.00 86.75 100 LEU A N 1
ATOM 788 C CA . LEU A 1 100 ? 6.803 5.985 -7.779 1.00 86.75 100 LEU A CA 1
ATOM 789 C C . LEU A 1 100 ? 6.172 7.292 -7.278 1.00 86.75 100 LEU A C 1
ATOM 791 O O . LEU A 1 100 ? 4.996 7.286 -6.936 1.00 86.75 100 LEU A O 1
ATOM 795 N N . GLU A 1 101 ? 6.897 8.413 -7.277 1.00 89.31 101 GLU A N 1
ATOM 796 C CA . GLU A 1 101 ? 6.340 9.742 -6.984 1.00 89.31 101 GLU A CA 1
ATOM 797 C C . GLU A 1 101 ? 5.263 10.137 -8.001 1.00 89.31 101 GLU A C 1
ATOM 799 O O . GLU A 1 101 ? 4.216 10.654 -7.619 1.00 89.31 101 GLU A O 1
ATOM 804 N N . GLN A 1 102 ? 5.468 9.833 -9.286 1.00 85.88 102 GLN A N 1
ATOM 805 C CA . GLN A 1 102 ? 4.458 10.078 -10.322 1.00 85.88 102 GLN A CA 1
ATOM 806 C C . GLN A 1 102 ? 3.213 9.206 -10.105 1.00 85.88 102 GLN A C 1
ATOM 808 O O . GLN A 1 102 ? 2.087 9.701 -10.175 1.00 85.88 102 GLN A O 1
ATOM 813 N N . GLU A 1 103 ? 3.407 7.921 -9.783 1.00 84.88 103 GLU A N 1
ATOM 814 C CA . GLU A 1 103 ? 2.309 7.012 -9.428 1.00 84.88 103 GLU A CA 1
ATOM 815 C C . GLU A 1 103 ? 1.546 7.510 -8.185 1.00 84.88 103 GLU A C 1
ATOM 817 O O . GLU A 1 103 ? 0.314 7.544 -8.181 1.00 84.88 103 GLU A O 1
ATOM 822 N N . GLN A 1 104 ? 2.261 7.947 -7.144 1.00 88.06 104 GLN A N 1
ATOM 823 C CA . GLN A 1 104 ? 1.680 8.451 -5.898 1.00 88.06 104 GLN A CA 1
ATOM 824 C C . GLN A 1 104 ? 0.877 9.733 -6.115 1.00 88.06 104 GLN A C 1
ATOM 826 O O . GLN A 1 104 ? -0.221 9.853 -5.574 1.00 88.06 104 GLN A O 1
ATOM 831 N N . GLN A 1 105 ? 1.372 10.671 -6.923 1.00 87.25 105 GLN A N 1
ATOM 832 C CA . GLN A 1 105 ? 0.632 11.884 -7.272 1.00 87.25 105 GLN A CA 1
ATOM 833 C C . GLN A 1 105 ? -0.671 11.556 -8.007 1.00 87.25 105 GLN A C 1
ATOM 835 O O . GLN A 1 105 ? -1.713 12.136 -7.694 1.00 87.25 105 GLN A O 1
ATOM 840 N N . LEU A 1 106 ? -0.635 10.598 -8.940 1.00 84.69 106 LEU A N 1
AT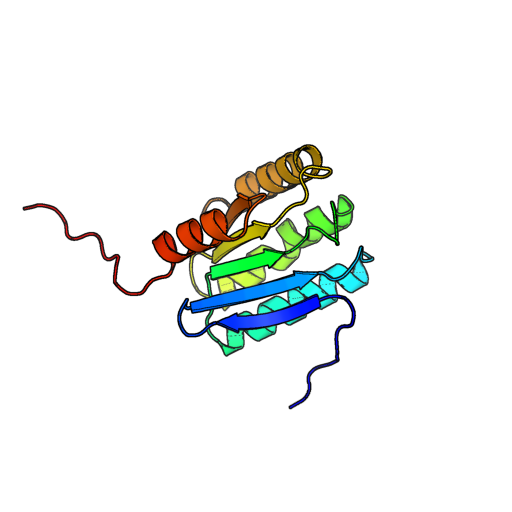OM 841 C CA . LEU A 1 106 ? -1.823 10.170 -9.676 1.00 84.69 106 LEU A CA 1
ATOM 842 C C . LEU A 1 106 ? -2.858 9.513 -8.752 1.00 84.69 106 LEU A C 1
ATOM 844 O O . LEU A 1 106 ? -4.043 9.836 -8.842 1.00 84.69 106 LEU A O 1
ATOM 848 N N . ILE A 1 107 ? -2.414 8.634 -7.847 1.00 83.19 107 ILE A N 1
ATOM 849 C CA . ILE A 1 107 ? -3.287 8.001 -6.851 1.00 83.19 107 ILE A CA 1
ATOM 850 C C . ILE A 1 107 ? -3.905 9.068 -5.945 1.00 83.19 107 ILE A C 1
ATOM 852 O O . ILE A 1 107 ? -5.129 9.166 -5.884 1.00 83.19 107 ILE A O 1
ATOM 856 N N . SER A 1 108 ? -3.084 9.914 -5.317 1.00 84.19 108 SER A N 1
ATOM 857 C CA . SER A 1 108 ? -3.542 10.955 -4.391 1.00 84.19 108 SER A CA 1
ATOM 858 C C . SER A 1 108 ? -4.553 11.895 -5.046 1.00 84.19 108 SER A C 1
ATOM 860 O O . SER A 1 108 ? -5.614 12.135 -4.482 1.00 84.19 108 SER A O 1
ATOM 862 N N . HIS A 1 109 ? -4.300 12.350 -6.278 1.00 84.88 109 HIS A N 1
ATOM 863 C CA . HIS A 1 109 ? -5.228 13.223 -7.002 1.00 84.88 109 HIS A CA 1
ATOM 864 C C . HIS A 1 109 ? -6.599 12.574 -7.262 1.00 84.88 109 HIS A C 1
ATOM 866 O O . HIS A 1 109 ? -7.612 13.265 -7.352 1.00 84.88 109 HIS A O 1
ATOM 872 N N . ARG A 1 110 ? -6.648 11.245 -7.397 1.00 80.88 110 ARG A N 1
ATOM 873 C CA . ARG A 1 110 ? -7.873 10.495 -7.705 1.00 80.88 110 ARG A CA 1
ATOM 874 C C . ARG A 1 110 ? -8.584 9.956 -6.463 1.00 80.88 110 ARG A C 1
ATOM 876 O O . ARG A 1 110 ? -9.782 9.694 -6.536 1.00 80.88 110 ARG A O 1
ATOM 883 N N . SER A 1 111 ? -7.879 9.796 -5.342 1.00 76.31 111 SER A N 1
ATOM 884 C CA . SER A 1 111 ? -8.400 9.174 -4.117 1.00 76.31 111 SER A CA 1
ATOM 885 C C . SER A 1 111 ? -8.492 10.100 -2.900 1.00 76.31 111 SER A C 1
ATOM 887 O O . SER A 1 111 ? -8.899 9.627 -1.840 1.00 76.31 111 SER A O 1
ATOM 889 N N . ASP A 1 112 ? -8.123 11.378 -3.039 1.00 68.56 112 ASP A N 1
ATOM 890 C CA . ASP A 1 112 ? -7.809 12.364 -1.982 1.00 68.56 112 ASP A CA 1
ATOM 891 C C . ASP A 1 11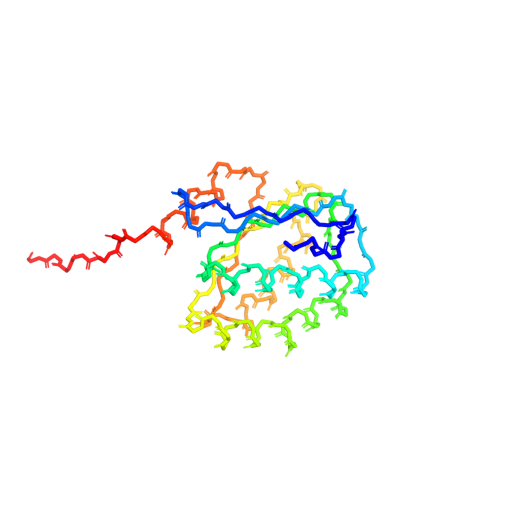2 ? -8.741 12.363 -0.745 1.00 68.56 112 ASP A C 1
ATOM 893 O O . ASP A 1 112 ? -8.317 12.516 0.405 1.00 68.56 112 ASP A O 1
ATOM 897 N N . ALA A 1 113 ? -10.037 12.107 -0.936 1.00 69.62 113 ALA A N 1
ATOM 898 C CA . ALA A 1 113 ? -11.015 12.083 0.154 1.00 69.62 113 ALA A CA 1
ATOM 899 C C . ALA A 1 113 ? -10.981 10.811 1.030 1.00 69.62 113 ALA A C 1
ATOM 901 O O . ALA A 1 113 ? -11.487 10.833 2.154 1.00 69.62 113 ALA A O 1
ATOM 902 N N . TYR A 1 114 ? -10.399 9.711 0.549 1.00 79.69 114 TYR A N 1
ATOM 903 C CA . TYR A 1 114 ? -10.597 8.384 1.139 1.00 79.69 114 TYR A CA 1
ATOM 904 C C . TYR A 1 114 ? -9.335 7.528 1.273 1.00 79.69 114 TYR A C 1
ATOM 906 O O . TYR A 1 114 ? -9.340 6.557 2.030 1.00 79.69 114 TYR A O 1
ATOM 914 N N . CYS A 1 115 ? -8.258 7.875 0.576 1.00 87.25 115 CYS A N 1
ATOM 915 C CA . CYS A 1 115 ? -6.977 7.195 0.702 1.00 87.25 115 CYS A CA 1
ATOM 916 C C . CYS A 1 115 ? -5.859 8.229 0.741 1.00 87.25 115 CYS A C 1
ATOM 918 O O . CYS A 1 115 ? -5.810 9.113 -0.112 1.00 87.25 115 CYS A O 1
ATOM 920 N N . GLU A 1 116 ? -4.966 8.096 1.714 1.00 91.31 116 GLU A N 1
ATOM 921 C CA . GLU A 1 116 ? -3.758 8.905 1.813 1.00 91.31 116 GLU A CA 1
ATOM 922 C C . GLU A 1 116 ? -2.537 8.025 1.575 1.00 91.31 116 GLU A C 1
ATOM 924 O O . GLU A 1 116 ? -2.392 6.963 2.187 1.00 91.31 116 GLU A O 1
ATOM 929 N N . VAL A 1 117 ? -1.681 8.456 0.649 1.00 91.38 117 VAL A N 1
ATOM 930 C CA . VAL A 1 117 ? -0.519 7.693 0.200 1.00 91.38 117 VAL A CA 1
ATOM 931 C C . VAL A 1 117 ? 0.746 8.513 0.382 1.00 91.38 117 VAL A C 1
ATOM 933 O O . VAL A 1 117 ? 0.856 9.625 -0.137 1.00 91.38 117 VAL A O 1
ATOM 936 N N . GLN A 1 118 ? 1.722 7.929 1.070 1.00 94.12 118 GLN A N 1
ATOM 937 C CA . GLN A 1 118 ? 3.037 8.520 1.310 1.00 94.12 118 GLN A CA 1
ATOM 938 C C . GLN A 1 118 ? 4.141 7.527 0.946 1.00 94.12 118 GLN A C 1
ATOM 940 O O . GLN A 1 118 ? 4.015 6.321 1.175 1.00 94.12 118 GLN A O 1
ATOM 945 N N . LEU A 1 119 ? 5.229 8.040 0.370 1.00 95.19 119 LEU A N 1
ATOM 946 C CA . LEU A 1 119 ? 6.408 7.251 0.018 1.00 95.19 119 LEU A CA 1
ATOM 947 C C . LEU A 1 119 ? 7.510 7.481 1.047 1.00 95.19 119 LEU A C 1
ATOM 949 O O . LEU A 1 119 ? 7.758 8.605 1.472 1.00 95.19 119 LEU A O 1
ATOM 953 N N . PHE A 1 120 ? 8.215 6.414 1.399 1.00 96.56 120 PHE A N 1
ATOM 954 C CA . PHE A 1 120 ? 9.338 6.446 2.325 1.00 96.56 120 PHE A CA 1
ATOM 955 C C . PHE A 1 120 ? 10.455 5.545 1.810 1.00 96.56 120 PHE A C 1
ATOM 957 O O . PHE A 1 120 ? 10.202 4.477 1.259 1.00 96.56 120 PHE A O 1
ATOM 964 N N . THR A 1 121 ? 11.709 5.926 2.025 1.00 95.81 121 THR A N 1
ATOM 965 C CA . THR A 1 121 ? 12.854 5.032 1.775 1.00 95.81 121 THR A CA 1
ATOM 966 C C . THR A 1 121 ? 13.192 4.171 2.993 1.00 95.81 121 THR A C 1
ATOM 968 O O . THR A 1 121 ? 13.762 3.091 2.848 1.00 95.81 121 THR A O 1
ATOM 971 N N . GLU A 1 122 ? 12.782 4.612 4.185 1.00 95.19 122 GLU A N 1
ATOM 972 C CA . GLU A 1 122 ? 13.124 4.018 5.479 1.00 95.19 122 GLU A CA 1
ATOM 973 C C . GLU A 1 122 ? 11.870 3.592 6.260 1.00 95.19 122 GLU A C 1
ATOM 975 O O . GLU A 1 122 ? 10.862 4.300 6.289 1.00 95.19 122 GLU A O 1
ATOM 980 N N . GLU A 1 123 ? 11.946 2.448 6.948 1.00 95.19 123 GLU A N 1
ATOM 981 C CA . GLU A 1 123 ? 10.819 1.859 7.695 1.00 95.19 123 GLU A CA 1
ATOM 982 C C . GLU A 1 123 ? 10.411 2.680 8.927 1.00 95.19 123 GLU A C 1
ATOM 984 O O . GLU A 1 123 ? 9.223 2.779 9.241 1.00 95.19 123 GLU A O 1
ATOM 989 N N . GLY A 1 124 ? 11.379 3.299 9.611 1.00 95.38 124 GLY A N 1
ATOM 990 C CA . GLY A 1 124 ? 11.136 4.095 10.818 1.00 95.38 124 GLY A CA 1
ATOM 991 C C . GLY A 1 124 ? 10.182 5.273 10.574 1.00 95.38 124 GLY A C 1
ATOM 992 O O . GLY A 1 124 ? 9.113 5.306 11.186 1.00 95.38 124 GLY A O 1
ATOM 993 N N . PRO A 1 125 ? 10.509 6.200 9.652 1.00 96.81 125 PRO A N 1
ATOM 994 C CA . PRO A 1 125 ? 9.624 7.308 9.291 1.00 96.81 125 PRO A CA 1
ATOM 995 C C . PRO A 1 125 ? 8.241 6.855 8.804 1.00 96.81 125 PRO A C 1
ATOM 997 O O . PRO A 1 125 ? 7.236 7.440 9.202 1.00 96.81 125 PRO A O 1
ATOM 1000 N N . ALA A 1 126 ? 8.174 5.780 8.010 1.00 96.88 126 ALA A N 1
ATOM 1001 C CA . ALA A 1 126 ? 6.909 5.226 7.528 1.00 96.88 126 ALA A CA 1
ATOM 1002 C C . ALA A 1 126 ? 6.016 4.744 8.680 1.00 96.88 126 ALA A C 1
ATOM 1004 O O . ALA A 1 126 ? 4.825 5.051 8.739 1.00 96.88 126 ALA A O 1
ATOM 1005 N N . THR A 1 127 ? 6.611 4.021 9.629 1.00 94.56 127 THR A N 1
ATOM 1006 C CA . THR A 1 127 ? 5.912 3.515 10.814 1.00 94.56 127 THR A CA 1
ATOM 1007 C C . THR A 1 127 ? 5.445 4.660 11.708 1.00 94.56 127 THR A C 1
ATOM 1009 O O . THR A 1 127 ? 4.320 4.633 12.198 1.00 94.56 127 THR A O 1
ATOM 1012 N N . GLN A 1 128 ? 6.275 5.691 11.891 1.00 94.94 128 GLN A N 1
ATOM 1013 C CA . GLN A 1 128 ? 5.912 6.876 12.667 1.00 94.94 128 GLN A CA 1
ATOM 1014 C C . GLN A 1 128 ? 4.736 7.633 12.035 1.00 94.94 128 GLN A C 1
ATOM 1016 O O . GLN A 1 128 ? 3.822 8.048 12.747 1.00 94.94 128 GLN A O 1
ATOM 1021 N N . TRP A 1 129 ? 4.737 7.782 10.709 1.00 95.69 129 TRP A N 1
ATOM 1022 C CA . TRP A 1 129 ? 3.635 8.413 9.988 1.00 95.69 129 TRP A CA 1
ATOM 1023 C C . TRP A 1 129 ? 2.329 7.622 10.143 1.00 95.69 129 TRP A C 1
ATOM 1025 O O . TRP A 1 129 ? 1.307 8.213 10.483 1.00 95.69 129 TRP A O 1
ATOM 1035 N N . LEU A 1 130 ? 2.358 6.293 9.988 1.00 95.50 130 LEU A N 1
ATOM 1036 C CA . LEU A 1 130 ? 1.173 5.446 10.195 1.00 95.50 130 LEU A CA 1
ATOM 1037 C C . LEU A 1 130 ? 0.664 5.498 11.643 1.00 95.50 130 LEU A C 1
ATOM 1039 O O . LEU A 1 130 ? -0.540 5.610 11.870 1.00 95.50 130 LEU A O 1
ATOM 1043 N N . ALA A 1 131 ? 1.568 5.473 12.627 1.00 92.19 131 ALA A N 1
ATOM 1044 C CA . ALA A 1 131 ? 1.201 5.551 14.039 1.00 92.19 131 ALA A CA 1
ATOM 1045 C C . ALA A 1 131 ? 0.441 6.848 14.368 1.00 92.19 131 ALA A C 1
ATOM 1047 O O . ALA A 1 131 ? -0.546 6.805 15.099 1.00 92.19 131 ALA A O 1
ATOM 1048 N N . GLY A 1 132 ? 0.834 7.978 13.769 1.00 91.81 132 GLY A N 1
ATOM 1049 C CA . GLY A 1 132 ? 0.129 9.253 13.927 1.00 91.81 132 GLY A CA 1
ATOM 1050 C C . GLY A 1 132 ? -1.316 9.258 13.405 1.00 91.81 132 GLY A C 1
ATOM 1051 O O . GLY A 1 132 ? -2.099 10.100 13.837 1.00 91.81 132 GLY A O 1
ATOM 1052 N N . HIS A 1 133 ? -1.680 8.322 12.520 1.00 89.94 133 HIS A N 1
ATOM 1053 C CA . HIS A 1 133 ? -3.006 8.249 11.896 1.00 89.94 133 HIS A CA 1
ATOM 1054 C C . HIS A 1 133 ? -3.890 7.115 12.433 1.00 89.94 133 HIS A C 1
ATOM 1056 O O . HIS A 1 133 ? -5.109 7.270 12.458 1.00 89.94 133 HIS A O 1
ATOM 1062 N N . CYS A 1 134 ? -3.310 5.986 12.854 1.00 82.44 134 CYS A N 1
ATOM 1063 C CA . CYS A 1 134 ? -4.082 4.795 13.237 1.00 82.44 134 CYS A CA 1
ATOM 1064 C C . CYS A 1 134 ? -3.980 4.392 14.705 1.00 82.44 134 CYS A C 1
ATOM 1066 O O . CYS A 1 134 ? -4.647 3.439 15.102 1.00 82.44 134 CYS A O 1
ATOM 1068 N N . GLN A 1 135 ? -3.198 5.083 15.539 1.00 71.25 135 GLN A N 1
ATOM 1069 C CA . GLN A 1 135 ? -3.245 4.782 16.967 1.00 71.25 135 GLN A CA 1
ATOM 1070 C C . GLN A 1 135 ? -4.598 5.212 17.565 1.00 71.25 135 GLN A C 1
ATOM 1072 O O . GLN A 1 135 ? -4.960 6.392 17.486 1.00 71.25 135 GLN A O 1
ATOM 1077 N N . PRO A 1 136 ? -5.354 4.285 18.190 1.00 50.94 136 PRO A N 1
ATOM 1078 C CA . PRO A 1 136 ? -6.587 4.630 18.880 1.00 50.94 136 PRO A CA 1
ATOM 1079 C C . PRO A 1 136 ? -6.240 5.499 20.095 1.00 50.94 136 PRO A C 1
ATOM 1081 O O . PRO A 1 136 ? -5.665 5.019 21.070 1.00 50.94 136 PRO A O 1
ATOM 1084 N N . GLY A 1 137 ? -6.547 6.795 20.011 1.00 50.53 137 GLY A N 1
ATOM 1085 C CA . GLY A 1 137 ? -6.276 7.764 21.078 1.00 50.53 137 GLY A CA 1
ATOM 1086 C C . GLY A 1 137 ? -5.919 9.177 20.616 1.00 50.53 137 GLY A C 1
ATOM 1087 O O . GLY A 1 137 ? -5.946 10.086 21.439 1.00 50.53 137 GLY A O 1
ATOM 1088 N N . CYS A 1 138 ? -5.647 9.408 19.327 1.00 43.66 138 CYS A N 1
ATOM 1089 C CA . CYS A 1 138 ? -5.498 10.766 18.789 1.00 43.66 138 CYS A CA 1
ATOM 1090 C C . CYS A 1 138 ? -6.869 11.371 18.426 1.00 43.66 138 CYS A C 1
ATOM 1092 O O . CYS A 1 138 ? -7.111 11.804 17.303 1.00 43.66 138 CYS A O 1
ATOM 1094 N N . GLU A 1 139 ? -7.808 11.368 19.373 1.00 41.78 139 GLU A N 1
ATOM 1095 C CA . GLU A 1 139 ? -8.916 12.317 19.319 1.00 41.78 139 GLU A CA 1
ATOM 1096 C C . GLU A 1 139 ? -8.321 13.644 19.795 1.00 41.78 139 GLU A C 1
ATOM 1098 O O . GLU A 1 139 ? -7.987 13.806 20.969 1.00 41.78 139 GLU A O 1
ATOM 1103 N N . VAL A 1 140 ? -8.064 14.553 18.853 1.00 48.25 140 VAL A N 1
ATOM 1104 C CA . VAL A 1 140 ? -7.572 15.901 19.144 1.00 48.25 140 VAL A CA 1
ATOM 1105 C C . VAL A 1 140 ? -8.561 16.548 20.113 1.00 48.25 140 VAL A C 1
ATOM 1107 O O . VAL A 1 140 ? -9.661 16.929 19.717 1.00 48.25 140 VAL A O 1
ATOM 1110 N N . GLN A 1 141 ? -8.191 16.654 21.390 1.00 36.22 141 GLN A N 1
ATOM 1111 C CA . GLN A 1 141 ? -8.957 17.445 22.346 1.00 36.22 141 GLN A CA 1
ATOM 1112 C C . GLN A 1 141 ? -8.963 18.902 21.852 1.00 36.22 141 GLN A C 1
ATOM 1114 O O . GLN A 1 141 ? -7.884 19.463 21.634 1.00 36.22 141 GLN A O 1
ATOM 1119 N N . PRO A 1 142 ? -10.133 19.537 21.654 1.00 39.81 142 PRO A N 1
ATOM 1120 C CA . PRO A 1 142 ? -10.176 20.957 21.353 1.00 39.81 142 PRO A CA 1
ATOM 1121 C C . PRO A 1 142 ? -9.626 21.719 22.563 1.00 39.81 142 PRO A C 1
ATOM 1123 O O . PRO A 1 142 ? -10.087 21.527 23.689 1.00 39.81 142 PRO A O 1
ATOM 1126 N N . SER A 1 143 ? -8.606 22.546 22.326 1.00 47.47 143 SER A N 1
ATOM 1127 C CA . SER A 1 143 ? -8.030 23.419 23.348 1.00 47.47 143 SER A CA 1
ATOM 1128 C C . SER A 1 143 ? -9.130 24.323 23.910 1.00 47.47 143 SER A C 1
ATOM 1130 O O . SER A 1 143 ? -9.811 25.005 23.141 1.00 47.47 143 SER A O 1
ATOM 1132 N N . ALA A 1 144 ? -9.308 24.278 25.232 1.00 48.12 144 ALA A N 1
ATOM 1133 C CA . ALA A 1 144 ? -10.121 25.230 25.986 1.00 48.12 144 ALA A CA 1
ATOM 1134 C C . ALA A 1 144 ? -9.500 26.634 25.969 1.00 48.12 144 ALA A C 1
ATOM 1136 O O . ALA A 1 144 ? -8.256 26.722 25.815 1.00 48.12 144 ALA A O 1
#

Sequence (144 aa):
MTGTATNFVELTFRADLDTLLGRWLRAVTHSELQVGYEATMTAALYNKARCWLLDVRRRGPIPEESTHWVIEAFLPRLVVALGGRVYMAFLVSPAHLNSLEQEQQLISHRSDAYCEVQLFTEEGPATQWLAGHCQPGCEVQPSA

Foldseek 3Di:
DDPDPLVQWDWDQDPVLLEIEIEGPAADDLVSLVVSLVVSLVVCLVSLRQHYEYECQRHADDDPVSLCCCLPPNQVVSQVSSVAAHEYEYAYAPVRVVVVVVSQVVNCVRQVRHYHYDYDNDPVVSSVVSSCPPPPPPPPDPDD

Solvent-accessible surface area (backbone atoms only — not comparable to full-atom values): 8162 Å² total; per-residue (Å²): 132,88,68,83,81,52,91,46,46,50,78,48,77,39,79,95,60,47,29,34,36,36,39,31,70,36,64,71,53,65,70,52,47,52,54,47,53,52,53,50,50,52,54,24,62,77,69,67,40,45,27,34,41,35,35,32,51,49,29,56,73,74,58,67,72,47,54,49,44,42,58,74,60,44,47,60,53,50,32,65,74,71,70,51,69,33,40,39,30,34,34,38,34,82,92,38,42,76,61,42,50,55,54,46,52,54,42,35,76,75,34,64,92,40,36,50,72,48,80,29,76,49,69,65,65,38,50,54,56,44,46,77,73,51,50,93,77,78,71,79,75,79,82,127

Radius of gyration: 14.89 Å; Cα contacts (8 Å, |Δi|>4): 222; chains: 1; bounding box: 33×47×43 Å